Protein AF-A0A316MX72-F1 (afdb_monomer_lite)

pLDDT: mean 91.61, std 6.17, range [50.09, 98.0]

Secondary structure (DSSP, 8-state):
-HHHHHSB--STT-TTSBHHHHHHH-HHHHHHHHHH-HHHHHHHHHHHHHHHHHTT--TTTGGGGHHHHHHHHHHHH-HHHHHHHHHHHHHHHS-GGGSPTT--GGGGSTTSGGGT-GGGHHHHHHHHHHHHHHSPP---GGG--

Foldseek 3Di:
DVVQQQDAPCDDPGRPDGLLVCCQVPVVVSVVCCVPPPVNVVSLQVVVQVVQVVVVHDPVRCVVCLLVQLVVLCVSNDVVNVQVVVVVLCVVPPDPVLDDPPDDLQLLGVVHVLVPDPSNVRVNVSSVVVSVSSGDDPGHPVVVD

Radius of gyration: 16.45 Å; chains: 1; bounding box: 40×31×44 Å

Sequence (145 aa):
MQDFFDRLMEMGRYPDLTRKEVFVRDRQYFDQILYKNHRFRHEYAEAYQTWARAAGADRASRRKLLPLRIESAVRLMGEDEVRALFARVLDAAVPPESVPAGLDFRDTLPGGACDADPACAALMEPLRRFWLRLALPDVWEEDEL

Structure (mmCIF, N/CA/C/O backbone):
data_AF-A0A316MX72-F1
#
_entry.id   AF-A0A316MX72-F1
#
loop_
_atom_site.group_PDB
_atom_site.id
_atom_site.type_symbol
_atom_site.label_atom_id
_atom_site.label_alt_id
_atom_site.label_comp_id
_atom_site.label_asym_id
_atom_site.label_entity_id
_atom_site.label_seq_id
_atom_site.pdbx_PDB_ins_code
_atom_site.Cartn_x
_atom_site.Cartn_y
_atom_site.Cartn_z
_atom_site.occupancy
_atom_site.B_iso_or_equiv
_atom_site.auth_seq_id
_atom_site.auth_comp_id
_atom_site.auth_asym_id
_atom_site.auth_atom_id
_atom_site.pdbx_PDB_model_num
ATOM 1 N N . MET A 1 1 ? -0.388 -4.085 12.623 1.00 94.06 1 MET A N 1
ATOM 2 C CA . MET A 1 1 ? -1.004 -3.700 11.330 1.00 94.06 1 MET A CA 1
ATOM 3 C C . MET A 1 1 ? -1.981 -4.743 10.814 1.00 94.06 1 MET A C 1
ATOM 5 O O . MET A 1 1 ? -3.091 -4.363 10.479 1.00 94.06 1 MET A O 1
ATOM 9 N N . GLN A 1 2 ? -1.609 -6.027 10.775 1.00 93.38 2 GLN A N 1
ATOM 10 C CA . GLN A 1 2 ? -2.527 -7.101 10.374 1.00 93.38 2 GLN A CA 1
ATOM 11 C C . GLN A 1 2 ? -3.812 -7.104 11.221 1.00 93.38 2 GLN A C 1
ATOM 13 O O . GLN A 1 2 ? -4.896 -6.985 10.663 1.00 93.38 2 GLN A O 1
ATOM 18 N N . ASP A 1 3 ? -3.676 -7.038 12.549 1.00 96.00 3 ASP A N 1
ATOM 19 C CA . ASP A 1 3 ? -4.815 -6.977 13.480 1.00 96.00 3 ASP A CA 1
ATOM 20 C C . ASP A 1 3 ? -5.775 -5.812 13.209 1.00 96.00 3 ASP A C 1
ATOM 22 O O . ASP A 1 3 ? -6.979 -5.937 13.406 1.00 96.00 3 ASP A O 1
ATOM 26 N N . PHE A 1 4 ? -5.269 -4.664 12.737 1.00 97.19 4 PHE A N 1
ATOM 27 C CA . PHE A 1 4 ? -6.136 -3.559 12.331 1.00 97.19 4 PHE A CA 1
ATOM 28 C C . PHE A 1 4 ? -6.981 -3.980 11.128 1.00 97.19 4 PHE A C 1
ATOM 30 O O . PHE A 1 4 ? -8.187 -3.782 11.141 1.00 97.19 4 PHE A O 1
ATOM 37 N N . PHE A 1 5 ? -6.365 -4.571 10.105 1.00 97.81 5 PHE A N 1
ATOM 38 C CA . PHE A 1 5 ? -7.046 -4.945 8.869 1.00 97.81 5 PHE A CA 1
ATOM 39 C C . PHE A 1 5 ? -8.013 -6.129 9.021 1.00 97.81 5 PHE A C 1
ATOM 41 O O . PHE A 1 5 ? -8.995 -6.186 8.281 1.00 97.81 5 PHE A O 1
ATOM 48 N N . ASP A 1 6 ? -7.783 -7.019 9.987 1.00 97.56 6 ASP A N 1
ATOM 49 C CA . ASP A 1 6 ? -8.648 -8.180 10.247 1.00 97.56 6 ASP A CA 1
ATOM 50 C C . ASP A 1 6 ? -9.928 -7.827 11.019 1.00 97.56 6 ASP A C 1
ATOM 52 O O . ASP A 1 6 ? -10.886 -8.600 11.031 1.00 97.56 6 ASP A O 1
ATOM 56 N N . ARG A 1 7 ? -9.986 -6.643 11.639 1.00 97.75 7 ARG A N 1
ATOM 57 C CA . ARG A 1 7 ? -11.208 -6.151 12.286 1.00 97.75 7 ARG A CA 1
ATOM 58 C C . ARG A 1 7 ? -12.273 -5.804 11.249 1.00 97.75 7 ARG A C 1
ATOM 60 O O . ARG A 1 7 ? -11.966 -5.400 10.127 1.00 97.75 7 ARG A O 1
ATOM 67 N N . LEU A 1 8 ? -13.536 -5.896 11.656 1.00 97.25 8 LEU A N 1
ATOM 68 C CA . LEU A 1 8 ? -14.656 -5.359 10.888 1.00 97.25 8 LEU A CA 1
ATOM 69 C C . LEU A 1 8 ? -14.554 -3.831 10.770 1.00 97.25 8 LEU A C 1
ATOM 71 O O . LEU A 1 8 ? -13.918 -3.151 11.588 1.00 97.25 8 LEU A O 1
ATOM 75 N N . MET A 1 9 ? -15.173 -3.279 9.729 1.00 95.62 9 MET A N 1
ATOM 76 C CA . MET A 1 9 ? -15.346 -1.833 9.612 1.00 95.62 9 MET A CA 1
ATOM 77 C C . MET A 1 9 ? -16.261 -1.293 10.711 1.00 95.62 9 MET A C 1
ATOM 79 O O . MET A 1 9 ? -15.998 -0.205 11.213 1.00 95.62 9 MET A O 1
ATOM 83 N N . GLU A 1 10 ? -17.331 -2.023 11.055 1.00 92.50 10 GLU A N 1
ATOM 84 C CA . GLU A 1 10 ? -18.343 -1.655 12.067 1.00 92.50 10 GLU A CA 1
ATOM 85 C C . GLU A 1 10 ? -19.034 -0.300 11.809 1.00 92.50 10 GLU A C 1
ATOM 87 O O . GLU A 1 10 ? -19.734 0.238 12.665 1.00 92.50 10 GLU A O 1
ATOM 92 N N . MET A 1 11 ? -18.830 0.289 10.628 1.00 90.62 11 MET A N 1
ATOM 93 C CA . MET A 1 11 ? -19.324 1.614 10.280 1.00 90.62 11 MET A CA 1
ATOM 94 C C . MET A 1 11 ? -19.464 1.792 8.768 1.00 90.62 11 MET A C 1
ATOM 96 O O . MET A 1 11 ? -18.848 1.088 7.965 1.00 90.62 11 MET A O 1
ATOM 100 N N . GLY A 1 12 ? -20.225 2.816 8.381 1.00 89.75 12 GLY A N 1
ATOM 101 C CA . GLY A 1 12 ? -20.313 3.252 6.995 1.00 89.75 12 GLY A CA 1
ATOM 102 C C . GLY A 1 12 ? -21.112 2.301 6.098 1.00 89.75 12 GLY A C 1
ATOM 103 O O . GLY A 1 12 ? -22.112 1.730 6.515 1.00 89.75 12 GLY A O 1
ATOM 104 N N . ARG A 1 13 ? -20.691 2.182 4.836 1.00 92.25 13 ARG A N 1
ATOM 105 C CA . ARG A 1 13 ? -21.354 1.444 3.752 1.00 92.25 13 ARG A CA 1
ATOM 106 C C . ARG A 1 13 ? -21.140 -0.067 3.849 1.00 92.25 13 ARG A C 1
ATOM 108 O O . ARG A 1 13 ? -21.963 -0.818 3.340 1.00 92.25 13 ARG A O 1
ATOM 115 N N . TYR A 1 14 ? -20.044 -0.495 4.472 1.00 95.19 14 TYR A N 1
ATOM 116 C CA . TYR A 1 14 ? -19.629 -1.897 4.538 1.00 95.19 14 TYR A CA 1
ATOM 117 C C . TYR A 1 14 ? -19.326 -2.329 5.984 1.00 95.19 14 TYR A C 1
ATOM 119 O O . TYR A 1 14 ? -18.207 -2.758 6.253 1.00 95.19 14 TYR A O 1
ATOM 127 N N . PRO A 1 15 ? -20.271 -2.191 6.933 1.00 95.12 15 PRO A N 1
ATOM 128 C CA . PRO A 1 15 ? -20.008 -2.441 8.353 1.00 95.12 15 PRO A CA 1
ATOM 129 C C . PRO A 1 15 ? -19.600 -3.892 8.645 1.00 95.12 15 PRO A C 1
ATOM 131 O O . PRO A 1 15 ? -18.777 -4.119 9.530 1.00 95.12 15 PRO A O 1
ATOM 134 N N . ASP A 1 16 ? -20.125 -4.839 7.865 1.00 97.38 16 ASP A N 1
ATOM 135 C CA . ASP A 1 16 ? -19.927 -6.282 8.046 1.00 97.38 16 ASP A CA 1
ATOM 136 C C . ASP A 1 16 ? -18.704 -6.835 7.299 1.00 97.38 16 ASP A C 1
ATOM 138 O O . ASP A 1 16 ? -18.388 -8.016 7.420 1.00 97.38 16 ASP A O 1
ATOM 142 N N . LEU A 1 17 ? -18.018 -6.003 6.507 1.00 97.69 17 LEU A N 1
ATOM 143 C CA . LEU A 1 17 ? -16.769 -6.390 5.858 1.00 97.69 17 LEU A CA 1
ATOM 144 C C . LEU A 1 17 ? -15.584 -6.066 6.761 1.00 97.69 17 LEU A C 1
ATOM 146 O O . LEU A 1 17 ? -15.582 -5.074 7.498 1.00 97.69 17 LEU A O 1
ATOM 150 N N . THR A 1 18 ? -14.536 -6.875 6.653 1.00 98.00 18 THR A N 1
ATOM 151 C CA . THR A 1 18 ? -13.250 -6.544 7.267 1.00 98.00 18 THR A CA 1
ATOM 152 C C . THR A 1 18 ? -12.664 -5.280 6.644 1.00 98.00 18 THR A C 1
ATOM 154 O O . THR A 1 18 ? -12.878 -4.964 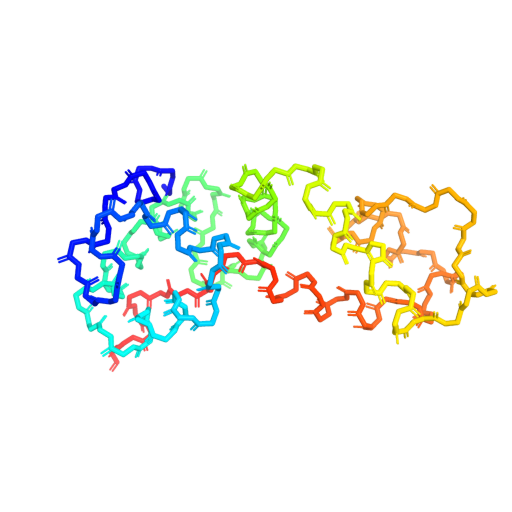5.467 1.00 98.00 18 THR A O 1
ATOM 157 N N . ARG A 1 19 ? -11.860 -4.552 7.422 1.00 97.81 19 ARG A N 1
ATOM 158 C CA . ARG A 1 19 ? -11.116 -3.384 6.933 1.00 97.81 19 ARG A CA 1
ATOM 159 C C . ARG A 1 19 ? -10.219 -3.769 5.753 1.00 97.81 19 ARG A C 1
ATOM 161 O O . ARG A 1 19 ? -10.088 -2.984 4.818 1.00 97.81 19 ARG A O 1
ATOM 168 N N . LYS A 1 20 ? -9.664 -4.991 5.759 1.00 97.38 20 LYS A N 1
ATOM 169 C CA . LYS A 1 20 ? -8.949 -5.602 4.628 1.00 97.38 20 LYS A CA 1
ATOM 170 C C . LYS A 1 20 ? -9.823 -5.684 3.382 1.00 97.38 20 LYS A C 1
ATOM 172 O O . LYS A 1 20 ? -9.423 -5.195 2.332 1.00 97.38 20 LYS A O 1
ATOM 177 N N . GLU A 1 21 ? -11.001 -6.295 3.471 1.00 97.06 21 GLU A N 1
ATOM 178 C CA . GLU A 1 21 ? -11.885 -6.447 2.311 1.00 97.06 21 GLU A CA 1
ATOM 179 C C . GLU A 1 21 ? -12.277 -5.100 1.714 1.00 97.06 21 GLU A C 1
ATOM 181 O O . GLU A 1 21 ? -12.288 -4.961 0.493 1.00 97.06 21 GLU A O 1
ATOM 186 N N . VAL A 1 22 ? -12.546 -4.096 2.551 1.00 96.81 22 VAL A N 1
ATOM 187 C CA . VAL A 1 22 ? -12.849 -2.742 2.073 1.00 96.81 22 VAL A CA 1
ATOM 188 C C . VAL A 1 22 ? -11.629 -2.091 1.432 1.00 96.81 22 VAL A C 1
ATOM 190 O O . VAL A 1 22 ? -11.749 -1.533 0.346 1.00 96.81 22 VAL A O 1
ATOM 193 N N . PHE A 1 23 ? -10.449 -2.212 2.041 1.00 95.94 23 PHE A N 1
ATOM 194 C CA . PHE A 1 23 ? -9.195 -1.715 1.474 1.00 95.94 23 PHE A CA 1
ATOM 195 C C . PHE A 1 23 ? -8.912 -2.288 0.077 1.00 95.94 23 PHE A C 1
ATOM 197 O O . PHE A 1 23 ? -8.488 -1.549 -0.810 1.00 95.94 23 PHE A O 1
ATOM 204 N N . VAL A 1 24 ? -9.162 -3.587 -0.121 1.00 93.75 24 VAL A N 1
ATOM 205 C CA . VAL A 1 24 ? -8.915 -4.286 -1.392 1.00 93.75 24 VAL A CA 1
ATOM 206 C C . VAL A 1 24 ? -10.002 -3.987 -2.430 1.00 93.75 24 VAL A C 1
ATOM 208 O O . VAL A 1 24 ? -9.683 -3.718 -3.585 1.00 93.75 24 VAL A O 1
ATOM 211 N N . ARG A 1 25 ? -11.286 -4.032 -2.047 1.00 92.31 25 ARG A N 1
ATOM 212 C CA . ARG A 1 25 ? -12.415 -3.897 -2.988 1.00 92.31 25 ARG A CA 1
ATOM 213 C C . ARG A 1 25 ? -12.749 -2.450 -3.338 1.00 92.31 25 ARG A C 1
ATOM 215 O O . ARG A 1 25 ? -13.201 -2.187 -4.447 1.00 92.31 25 ARG A O 1
ATOM 222 N N . ASP A 1 26 ? -12.580 -1.528 -2.394 1.00 94.25 26 ASP A N 1
ATOM 223 C CA . ASP A 1 26 ? -13.005 -0.132 -2.519 1.00 94.25 26 ASP A CA 1
ATOM 224 C C . ASP A 1 26 ? -12.013 0.795 -1.800 1.00 94.25 26 ASP A C 1
ATOM 226 O O . ASP A 1 26 ? -12.293 1.405 -0.762 1.00 94.25 26 ASP A O 1
ATOM 230 N N . ARG A 1 27 ? -10.803 0.884 -2.368 1.00 92.88 27 ARG A N 1
ATOM 231 C CA . ARG A 1 27 ? -9.712 1.685 -1.799 1.00 92.88 27 ARG A CA 1
ATOM 232 C C . ARG A 1 27 ? -10.093 3.154 -1.623 1.00 92.88 27 ARG A C 1
ATOM 234 O O . ARG A 1 27 ? -9.750 3.758 -0.611 1.00 92.88 27 ARG A O 1
ATOM 241 N N . GLN A 1 28 ? -10.829 3.720 -2.580 1.00 93.81 28 GLN A N 1
ATOM 242 C CA . GLN A 1 28 ? -11.291 5.105 -2.502 1.00 93.81 28 GLN A CA 1
ATOM 243 C C . GLN A 1 28 ? -12.179 5.324 -1.274 1.00 93.81 28 GLN A C 1
ATOM 245 O O . GLN A 1 28 ? -12.015 6.317 -0.563 1.00 93.81 28 GLN A O 1
ATOM 250 N N . TYR A 1 29 ? -13.108 4.404 -1.011 1.00 95.94 29 TYR A N 1
ATOM 251 C CA . TYR A 1 29 ? -13.959 4.484 0.166 1.00 95.94 29 TYR A CA 1
ATOM 252 C C . TYR A 1 29 ? -13.180 4.292 1.470 1.00 95.94 29 TYR A C 1
ATOM 254 O O . TYR A 1 29 ? -13.409 5.034 2.430 1.00 95.94 29 TYR A O 1
ATOM 262 N N . PHE A 1 30 ? -12.238 3.344 1.500 1.00 96.31 30 PHE A N 1
ATOM 263 C CA . PHE A 1 30 ? -11.347 3.152 2.645 1.00 96.31 30 PHE A CA 1
ATOM 264 C C . PHE A 1 30 ? -10.601 4.449 2.986 1.00 96.31 30 PHE A C 1
ATOM 266 O O . PHE A 1 30 ? -10.677 4.921 4.121 1.00 96.31 30 PHE A O 1
ATOM 273 N N . ASP A 1 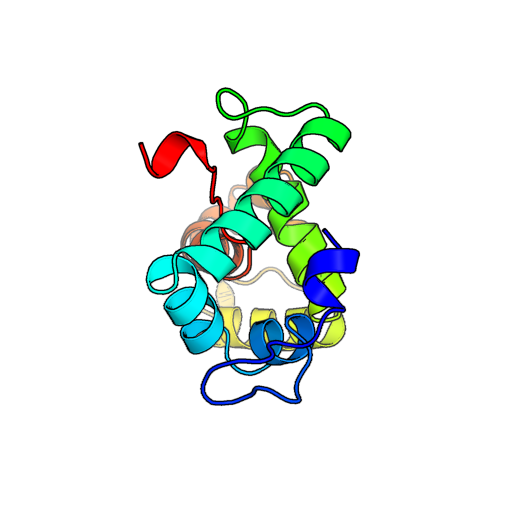31 ? -9.950 5.065 1.994 1.00 94.94 31 ASP A N 1
ATOM 274 C CA . ASP A 1 31 ? -9.218 6.321 2.172 1.00 94.94 31 ASP A CA 1
ATOM 275 C C . ASP A 1 31 ? -10.167 7.453 2.601 1.00 94.94 31 ASP A C 1
ATOM 277 O O . ASP A 1 31 ? -9.847 8.251 3.482 1.00 94.94 31 ASP A O 1
ATOM 281 N N . GLN A 1 32 ? -11.381 7.507 2.047 1.00 95.06 32 GLN A N 1
ATOM 282 C CA . GLN A 1 32 ? -12.378 8.487 2.464 1.00 95.06 32 GLN A CA 1
ATOM 283 C C . GLN A 1 32 ? -12.736 8.356 3.949 1.00 95.06 32 GLN A C 1
ATOM 285 O O . GLN A 1 32 ? -12.803 9.378 4.636 1.00 95.06 32 GLN A O 1
ATOM 290 N N . ILE A 1 33 ? -12.997 7.142 4.446 1.00 95.12 33 ILE A N 1
ATOM 291 C CA . ILE A 1 33 ? -13.255 6.932 5.877 1.00 95.12 33 ILE A CA 1
ATOM 292 C C . ILE A 1 33 ? -12.024 7.316 6.684 1.00 95.12 33 ILE A C 1
ATOM 294 O O . ILE A 1 33 ? -12.161 8.063 7.653 1.00 95.12 33 ILE A O 1
ATOM 298 N N . LEU A 1 34 ? -10.843 6.866 6.261 1.00 95.25 34 LEU A N 1
ATOM 299 C CA . LEU A 1 34 ? -9.590 7.150 6.943 1.00 95.25 34 LEU A CA 1
ATOM 300 C C . LEU A 1 34 ? -9.365 8.647 7.148 1.00 95.25 34 LEU A C 1
ATOM 302 O O . LEU A 1 34 ? -8.944 9.049 8.221 1.00 95.25 34 LEU A O 1
ATOM 306 N N . TYR A 1 35 ? -9.677 9.490 6.164 1.00 91.81 35 TYR A N 1
ATOM 307 C CA . TYR A 1 35 ? -9.444 10.933 6.278 1.00 91.81 35 TYR A CA 1
ATOM 308 C C . TYR A 1 35 ? -10.637 11.737 6.815 1.00 91.81 35 TYR A C 1
ATOM 310 O O . TYR A 1 35 ? -10.470 12.910 7.156 1.00 91.81 35 TYR A O 1
ATOM 318 N N . LYS A 1 36 ? -11.841 11.159 6.902 1.00 92.44 36 LYS A N 1
ATOM 319 C CA . LYS A 1 36 ? -13.041 11.876 7.381 1.00 92.44 36 LYS A CA 1
ATOM 320 C C . LYS A 1 36 ? -13.526 11.434 8.760 1.00 92.44 36 LYS A C 1
ATOM 322 O O . LYS A 1 36 ? -14.207 12.211 9.422 1.00 92.44 36 LYS A O 1
ATOM 327 N N . ASN A 1 37 ? -13.206 10.220 9.202 1.00 94.00 37 ASN A N 1
ATOM 328 C CA . ASN A 1 37 ? -13.627 9.697 10.497 1.00 94.00 37 ASN A CA 1
ATOM 329 C C . ASN A 1 37 ? -12.458 9.735 11.489 1.00 94.00 37 ASN A C 1
ATOM 331 O O . ASN A 1 37 ? -11.525 8.948 11.380 1.00 94.00 37 ASN A O 1
ATOM 335 N N . HIS A 1 38 ? -12.537 10.628 12.479 1.00 92.75 38 HIS A N 1
ATOM 336 C CA . HIS A 1 38 ? -11.480 10.823 13.476 1.00 92.75 38 HIS A CA 1
ATOM 337 C C . HIS A 1 38 ? -11.153 9.548 14.260 1.00 92.75 38 HIS A C 1
ATOM 339 O O . HIS A 1 38 ? -9.990 9.217 14.444 1.00 92.75 38 HIS A O 1
ATOM 345 N N . ARG A 1 39 ? -12.172 8.799 14.702 1.00 93.44 39 ARG A N 1
ATOM 346 C CA . ARG A 1 39 ? -11.951 7.563 15.461 1.00 93.44 39 ARG A CA 1
ATOM 347 C C . ARG A 1 39 ? -11.218 6.523 14.616 1.00 93.44 39 ARG A C 1
ATOM 349 O O . ARG A 1 39 ? -10.240 5.948 15.074 1.00 93.44 39 ARG A O 1
ATOM 356 N N . PHE A 1 40 ? -11.674 6.295 13.386 1.00 95.50 40 PHE A N 1
ATOM 357 C CA . PHE A 1 40 ? -11.039 5.326 12.493 1.00 95.50 40 PHE A CA 1
ATOM 358 C C . PHE A 1 40 ? -9.607 5.737 12.138 1.00 95.50 40 PHE A C 1
ATOM 360 O O . PHE A 1 40 ? -8.715 4.890 12.097 1.00 95.50 40 PHE A O 1
ATOM 367 N N . ARG A 1 41 ? -9.385 7.036 11.910 1.00 95.25 41 ARG A N 1
ATOM 368 C CA . ARG A 1 41 ? -8.061 7.592 11.632 1.00 95.25 41 ARG A CA 1
ATOM 369 C C . ARG A 1 41 ? -7.097 7.396 12.789 1.00 95.25 41 ARG A C 1
ATOM 371 O O . ARG A 1 41 ? -5.997 6.911 12.552 1.00 95.25 41 ARG A O 1
ATOM 378 N N . HIS A 1 42 ? -7.533 7.696 14.007 1.00 94.81 42 HIS A N 1
ATOM 379 C CA . HIS A 1 42 ? -6.751 7.482 15.218 1.00 94.81 42 HIS A CA 1
ATOM 380 C C . HIS A 1 42 ? -6.393 5.997 15.394 1.00 94.81 42 HIS A C 1
ATOM 382 O O . HIS A 1 42 ? -5.215 5.663 15.480 1.00 94.81 42 HIS A O 1
ATOM 388 N N . GLU A 1 43 ? -7.373 5.086 15.291 1.00 95.81 43 GLU A N 1
ATOM 389 C CA . GLU A 1 43 ? -7.119 3.635 15.370 1.00 95.81 43 GLU A CA 1
ATOM 390 C C . GLU A 1 43 ? -6.122 3.152 14.295 1.00 95.81 43 GLU A C 1
ATOM 392 O O . GLU A 1 43 ? -5.301 2.265 14.543 1.00 95.81 43 GLU A O 1
ATOM 397 N N . TYR A 1 44 ? -6.187 3.714 13.082 1.00 97.12 44 TYR A N 1
ATOM 398 C CA . TYR A 1 44 ? -5.227 3.406 12.022 1.00 97.12 44 TYR A CA 1
ATOM 399 C C . TYR A 1 44 ? -3.839 3.955 12.354 1.00 97.12 44 TYR A C 1
ATOM 401 O O . TYR A 1 44 ? -2.852 3.238 12.205 1.00 97.12 44 TYR A O 1
ATOM 409 N N . ALA A 1 45 ? -3.755 5.207 12.804 1.00 96.25 45 ALA A N 1
ATOM 410 C CA . ALA A 1 45 ? -2.505 5.879 13.123 1.00 96.25 45 ALA A CA 1
ATOM 411 C C . ALA A 1 45 ? -1.749 5.167 14.255 1.00 96.25 45 ALA A C 1
ATOM 413 O O . ALA A 1 45 ? -0.551 4.925 14.119 1.00 96.25 45 ALA A O 1
ATOM 414 N N . GLU A 1 46 ? -2.436 4.743 15.318 1.00 96.00 46 GLU A N 1
ATOM 415 C CA . GLU A 1 46 ? -1.845 3.946 16.402 1.00 96.00 46 GLU A CA 1
ATOM 416 C C . GLU A 1 46 ? -1.276 2.613 15.885 1.00 96.00 46 GLU A C 1
ATOM 418 O O . GLU A 1 46 ? -0.137 2.227 16.190 1.00 96.00 46 GLU A O 1
ATOM 423 N N . ALA A 1 47 ? -2.049 1.909 15.050 1.00 97.19 47 ALA A N 1
ATOM 424 C CA . ALA A 1 47 ? -1.627 0.643 14.461 1.00 97.19 47 ALA A CA 1
ATOM 425 C C . ALA A 1 47 ? -0.438 0.823 13.502 1.00 97.19 47 ALA A C 1
ATOM 427 O O . ALA A 1 47 ? 0.480 -0.007 13.490 1.00 97.19 47 ALA A O 1
ATOM 428 N N . TYR A 1 48 ? -0.448 1.906 12.722 1.00 97.12 48 TYR A N 1
ATOM 429 C CA . TYR A 1 48 ? 0.599 2.269 11.777 1.00 97.12 48 TYR A CA 1
ATOM 430 C C . TYR A 1 48 ? 1.890 2.662 12.495 1.00 97.12 48 TYR A C 1
ATOM 432 O O . TYR A 1 48 ? 2.951 2.157 12.142 1.00 97.12 48 TYR A O 1
ATOM 440 N N . GLN A 1 49 ? 1.819 3.479 13.547 1.00 95.31 49 GLN A N 1
ATOM 441 C CA . GLN A 1 49 ? 2.984 3.842 14.355 1.00 95.31 49 GLN A CA 1
ATOM 442 C C . GLN A 1 49 ? 3.603 2.630 15.047 1.00 95.31 49 GLN A C 1
ATOM 444 O O . GLN A 1 49 ? 4.821 2.466 15.027 1.00 95.31 49 GLN A O 1
ATOM 449 N N . THR A 1 50 ? 2.781 1.758 15.634 1.00 95.69 50 THR A N 1
ATOM 450 C CA . THR A 1 50 ? 3.263 0.515 16.252 1.00 95.69 50 THR A CA 1
ATOM 451 C C . THR A 1 50 ? 4.010 -0.348 15.233 1.00 95.69 50 THR A C 1
ATOM 453 O O . THR A 1 50 ? 5.111 -0.833 15.498 1.00 95.69 50 THR A O 1
ATOM 456 N N . TRP A 1 51 ? 3.444 -0.489 14.033 1.00 97.19 51 TRP A N 1
ATOM 457 C CA . TRP A 1 51 ? 4.066 -1.210 12.924 1.00 97.19 51 TRP A CA 1
ATOM 458 C C . TRP A 1 51 ? 5.360 -0.546 12.427 1.00 97.19 51 TRP A C 1
ATOM 460 O O . TRP A 1 51 ? 6.362 -1.232 12.237 1.00 97.19 51 TRP A O 1
ATOM 470 N N . ALA A 1 52 ? 5.368 0.778 12.280 1.00 96.25 52 ALA A N 1
ATOM 471 C CA . ALA A 1 52 ? 6.534 1.554 11.871 1.00 96.25 52 ALA A CA 1
ATOM 472 C C . ALA A 1 52 ? 7.691 1.420 12.872 1.00 96.25 52 ALA A C 1
ATOM 474 O O . ALA A 1 52 ? 8.826 1.164 12.470 1.00 96.25 52 ALA A O 1
ATOM 475 N N . ARG A 1 53 ? 7.399 1.509 14.178 1.00 95.25 53 ARG A N 1
ATOM 476 C CA . ARG A 1 53 ? 8.391 1.329 15.250 1.00 95.25 53 ARG A CA 1
ATOM 477 C C . ARG A 1 53 ? 8.991 -0.075 15.234 1.00 95.25 53 ARG A C 1
ATOM 479 O O . ARG A 1 53 ? 10.203 -0.209 15.370 1.00 95.25 53 ARG A O 1
ATOM 486 N N . ALA A 1 54 ? 8.178 -1.110 15.006 1.00 95.38 54 ALA A N 1
ATOM 487 C CA . ALA A 1 54 ? 8.668 -2.483 14.851 1.00 95.38 54 ALA A CA 1
ATOM 488 C C . ALA A 1 54 ? 9.600 -2.647 13.634 1.00 95.38 54 ALA A C 1
ATOM 490 O O . ALA A 1 54 ? 10.504 -3.478 13.657 1.00 95.38 54 ALA A O 1
ATOM 491 N N . ALA A 1 55 ? 9.421 -1.821 12.601 1.00 94.06 55 ALA A N 1
ATOM 492 C CA . ALA A 1 55 ? 10.313 -1.727 11.447 1.00 94.06 55 ALA A CA 1
ATOM 493 C C . ALA A 1 55 ? 11.519 -0.784 11.659 1.00 94.06 55 ALA A C 1
ATOM 495 O O . ALA A 1 55 ? 12.259 -0.511 10.713 1.00 94.06 55 ALA A O 1
ATOM 496 N N . GLY A 1 56 ? 11.731 -0.269 12.876 1.00 94.75 56 GLY A N 1
ATOM 497 C CA . GLY A 1 56 ? 12.836 0.639 13.190 1.00 94.75 56 GLY A CA 1
ATOM 498 C C . GLY A 1 56 ? 12.687 2.031 12.570 1.00 94.75 56 GLY A C 1
ATOM 499 O O . GLY A 1 56 ? 13.693 2.685 12.288 1.00 94.75 56 GLY A O 1
ATOM 500 N N . ALA A 1 57 ? 11.452 2.473 12.327 1.00 94.38 57 ALA A N 1
ATOM 501 C CA . ALA A 1 57 ? 11.153 3.791 11.789 1.00 94.38 57 ALA A CA 1
ATOM 502 C C . ALA A 1 57 ? 10.234 4.600 12.711 1.00 94.38 57 ALA A C 1
ATOM 504 O O . ALA A 1 57 ? 9.440 4.080 13.493 1.00 94.38 57 ALA A O 1
ATOM 505 N N . ASP A 1 58 ? 10.333 5.908 12.555 1.00 93.12 58 ASP A N 1
ATOM 506 C CA . ASP A 1 58 ? 9.540 6.934 13.216 1.00 93.12 58 ASP A CA 1
ATOM 507 C C . ASP A 1 58 ? 9.058 7.959 12.179 1.00 93.12 58 ASP A C 1
ATOM 509 O O . ASP A 1 58 ? 9.292 7.814 10.973 1.00 93.12 58 ASP A O 1
ATOM 513 N N . ARG A 1 59 ? 8.392 9.021 12.640 1.00 89.94 59 ARG A N 1
ATOM 514 C CA . ARG A 1 59 ? 7.871 10.068 11.756 1.00 89.94 59 ARG A CA 1
ATOM 515 C C . ARG A 1 59 ? 8.978 10.743 10.946 1.00 89.94 59 ARG A C 1
ATOM 517 O O . ARG A 1 59 ? 8.801 10.982 9.753 1.00 89.94 59 ARG A O 1
ATOM 524 N N . ALA A 1 60 ? 10.132 11.012 11.557 1.00 91.19 60 ALA A N 1
ATOM 525 C CA . ALA A 1 60 ? 11.261 11.666 10.893 1.00 91.19 60 ALA A CA 1
ATOM 526 C C . ALA A 1 60 ? 11.885 10.785 9.795 1.00 91.19 60 ALA A C 1
ATOM 528 O O . ALA A 1 60 ? 12.369 11.277 8.772 1.00 91.19 60 ALA A O 1
ATOM 529 N N . SER A 1 61 ? 11.845 9.468 9.977 1.00 93.00 61 SER A N 1
ATOM 530 C CA . SER A 1 61 ? 12.392 8.476 9.054 1.00 93.00 61 SER A CA 1
ATOM 531 C C . SER A 1 61 ? 11.340 7.793 8.173 1.00 93.00 61 SER A C 1
ATOM 533 O O . SER A 1 61 ? 11.702 6.915 7.386 1.00 93.00 61 SER A O 1
ATOM 535 N N . ARG A 1 62 ? 10.078 8.254 8.195 1.00 91.00 62 ARG A N 1
ATOM 536 C CA . ARG A 1 62 ? 8.925 7.636 7.507 1.00 91.00 62 ARG A CA 1
ATOM 537 C C . ARG A 1 62 ? 9.118 7.368 6.017 1.00 91.00 62 ARG A C 1
ATOM 539 O O . ARG A 1 62 ? 8.584 6.401 5.489 1.00 91.00 62 ARG A O 1
ATOM 546 N N . ARG A 1 63 ? 9.954 8.156 5.331 1.00 89.06 63 ARG A N 1
ATOM 547 C CA . ARG A 1 63 ? 10.318 7.915 3.919 1.00 89.06 63 ARG A CA 1
ATOM 548 C C . ARG A 1 63 ? 10.911 6.520 3.675 1.00 89.06 63 ARG A C 1
ATOM 550 O O . ARG A 1 63 ? 10.723 5.964 2.600 1.00 89.06 63 ARG A O 1
ATOM 557 N N . LYS A 1 64 ? 11.589 5.940 4.673 1.00 90.62 64 LYS A N 1
ATOM 558 C CA . LYS A 1 64 ? 12.165 4.588 4.610 1.00 90.62 64 LYS A CA 1
ATOM 559 C C . LYS A 1 64 ? 11.100 3.489 4.643 1.00 90.62 64 LYS A C 1
ATOM 561 O O . LYS A 1 64 ? 11.396 2.361 4.275 1.00 90.62 64 LYS A O 1
ATOM 566 N N . LEU A 1 65 ? 9.872 3.809 5.062 1.00 94.56 65 LEU A N 1
ATOM 567 C CA . LEU A 1 65 ? 8.770 2.852 5.140 1.00 94.56 65 LEU A CA 1
ATOM 568 C C . LEU A 1 65 ? 8.085 2.619 3.797 1.00 94.56 65 LEU A C 1
ATOM 570 O O . LEU A 1 65 ? 7.290 1.692 3.706 1.00 94.56 65 LEU A O 1
ATOM 574 N N . LEU A 1 66 ? 8.347 3.426 2.761 1.00 93.38 66 LEU A N 1
ATOM 575 C CA . LEU A 1 66 ? 7.650 3.284 1.480 1.00 93.38 66 LEU A CA 1
ATOM 576 C C . LEU A 1 66 ? 7.718 1.848 0.910 1.00 93.38 66 LEU A C 1
ATOM 578 O O . LEU A 1 66 ? 6.648 1.317 0.613 1.00 93.38 66 LEU A O 1
ATOM 582 N N . PRO A 1 67 ? 8.888 1.178 0.829 1.00 92.56 67 PRO A N 1
ATOM 583 C CA . PRO A 1 67 ? 8.948 -0.217 0.384 1.00 92.56 67 PRO A CA 1
ATOM 584 C C . PRO A 1 67 ? 8.073 -1.142 1.243 1.00 92.56 67 PRO A C 1
ATOM 586 O O . PRO A 1 67 ? 7.228 -1.865 0.725 1.00 92.56 67 PRO A O 1
ATOM 589 N N . LEU A 1 68 ? 8.177 -1.033 2.571 1.00 94.62 68 LEU A N 1
ATOM 590 C CA . LEU A 1 68 ? 7.421 -1.861 3.516 1.00 94.62 68 LEU A CA 1
ATOM 591 C C . LEU A 1 68 ? 5.905 -1.620 3.448 1.00 94.62 68 LEU A C 1
ATOM 593 O O . LEU A 1 68 ? 5.114 -2.548 3.636 1.00 94.62 68 LEU A O 1
ATOM 597 N N . ARG A 1 69 ? 5.482 -0.383 3.169 1.00 96.88 69 ARG A N 1
ATOM 598 C CA . ARG A 1 69 ? 4.072 -0.017 2.966 1.00 96.88 69 ARG A CA 1
ATOM 599 C C . ARG A 1 69 ? 3.519 -0.642 1.693 1.00 96.88 69 ARG A C 1
ATOM 601 O O . ARG A 1 69 ? 2.367 -1.071 1.697 1.00 96.88 69 ARG A O 1
ATOM 608 N N . ILE A 1 70 ? 4.315 -0.680 0.625 1.00 95.88 70 ILE A N 1
ATOM 609 C CA . ILE A 1 70 ? 3.934 -1.339 -0.627 1.00 95.88 70 ILE A CA 1
ATOM 610 C C . ILE A 1 70 ? 3.849 -2.846 -0.399 1.00 95.88 70 ILE A C 1
ATOM 612 O O . ILE A 1 70 ? 2.805 -3.430 -0.662 1.00 95.88 70 ILE A O 1
ATOM 616 N N . GLU A 1 71 ? 4.879 -3.465 0.178 1.00 94.44 71 GLU A N 1
ATOM 617 C CA . GLU A 1 71 ? 4.876 -4.903 0.472 1.00 94.44 71 GLU A CA 1
ATOM 618 C C . GLU A 1 71 ? 3.689 -5.324 1.340 1.00 94.44 71 GLU A C 1
ATOM 620 O O . GLU A 1 71 ? 3.057 -6.346 1.084 1.00 94.44 71 GLU A O 1
ATOM 625 N N . SER A 1 72 ? 3.360 -4.533 2.361 1.00 95.81 72 SER A N 1
ATOM 626 C CA . SER A 1 72 ? 2.213 -4.817 3.224 1.00 95.81 72 SER A CA 1
ATOM 627 C C . SER A 1 72 ? 0.899 -4.743 2.446 1.00 95.81 72 SER A C 1
ATOM 629 O O . SER A 1 72 ? 0.054 -5.620 2.602 1.00 95.81 72 SER A O 1
ATOM 631 N N . ALA A 1 73 ? 0.738 -3.753 1.562 1.00 96.06 73 ALA A N 1
ATOM 632 C CA . ALA A 1 73 ? -0.427 -3.668 0.684 1.00 96.06 73 ALA A CA 1
ATOM 633 C C . ALA A 1 73 ? -0.506 -4.861 -0.286 1.00 96.06 73 ALA A C 1
ATOM 635 O O . ALA A 1 73 ? -1.579 -5.443 -0.439 1.00 96.06 73 ALA A O 1
ATOM 636 N N . VAL A 1 74 ? 0.625 -5.287 -0.863 1.00 95.38 74 VAL A N 1
ATOM 637 C CA . VAL A 1 74 ? 0.701 -6.481 -1.724 1.00 95.38 74 VAL A CA 1
ATOM 638 C C . VAL A 1 74 ? 0.267 -7.734 -0.964 1.00 95.38 74 VAL A C 1
ATOM 640 O O . VAL A 1 74 ? -0.530 -8.509 -1.480 1.00 95.38 74 VAL A O 1
ATOM 643 N N . ARG A 1 75 ? 0.710 -7.919 0.287 1.00 95.19 75 ARG A N 1
ATOM 644 C CA . ARG A 1 75 ? 0.282 -9.057 1.126 1.00 95.19 75 ARG A CA 1
ATOM 645 C C . ARG A 1 75 ? -1.214 -9.024 1.444 1.00 95.19 75 ARG A C 1
ATOM 647 O O . ARG A 1 75 ? -1.848 -10.074 1.494 1.00 95.19 75 ARG A O 1
ATOM 654 N N . LEU A 1 76 ? -1.784 -7.837 1.661 1.00 95.19 76 LEU A N 1
ATOM 655 C CA . LEU A 1 76 ? -3.220 -7.690 1.915 1.00 95.19 76 LEU A CA 1
ATOM 656 C C . LEU A 1 76 ? -4.057 -8.005 0.670 1.00 95.19 76 LEU A C 1
ATOM 658 O O . LEU A 1 76 ? -5.088 -8.663 0.793 1.00 95.19 76 LEU A O 1
ATOM 662 N N . MET A 1 77 ? -3.621 -7.552 -0.505 1.00 94.38 77 MET A N 1
ATOM 663 C CA . MET A 1 77 ? -4.335 -7.751 -1.772 1.00 94.38 77 MET A CA 1
ATOM 664 C C . MET A 1 77 ? -4.130 -9.148 -2.366 1.00 94.38 77 MET A C 1
ATOM 666 O O . MET A 1 77 ? -5.044 -9.684 -2.984 1.00 94.38 77 MET A O 1
ATOM 670 N N . GLY A 1 78 ? -2.962 -9.748 -2.140 1.00 94.38 78 GLY A N 1
ATOM 671 C CA . GLY A 1 78 ? -2.514 -10.963 -2.811 1.00 94.38 78 GLY A CA 1
ATOM 672 C C . GLY A 1 78 ? -1.692 -10.644 -4.062 1.00 94.38 78 GLY A C 1
ATOM 673 O O . GLY A 1 78 ? -1.997 -9.714 -4.810 1.00 94.38 78 GLY A O 1
ATOM 674 N N . GLU A 1 79 ? -0.632 -11.421 -4.294 1.00 94.00 79 GLU A N 1
ATOM 675 C CA . GLU A 1 79 ? 0.303 -11.165 -5.399 1.00 94.00 79 GLU A CA 1
ATOM 676 C C . GLU A 1 79 ? -0.354 -11.278 -6.778 1.00 94.00 79 GLU A C 1
ATOM 678 O O . GLU A 1 79 ? -0.048 -10.475 -7.656 1.00 94.00 79 GLU A O 1
ATOM 683 N N . ASP A 1 80 ? -1.277 -12.223 -6.963 1.00 93.81 80 ASP A N 1
ATOM 684 C CA . ASP A 1 80 ? -1.956 -12.432 -8.247 1.00 93.81 80 ASP A CA 1
ATOM 685 C C . ASP A 1 80 ? -2.817 -11.225 -8.642 1.00 93.81 80 ASP A C 1
ATOM 687 O O . ASP A 1 80 ? -2.780 -10.779 -9.791 1.00 93.81 80 ASP A O 1
ATOM 691 N N . GLU A 1 81 ? -3.530 -10.636 -7.678 1.00 92.94 81 GLU A N 1
ATOM 692 C CA . GLU A 1 81 ? -4.330 -9.429 -7.908 1.00 92.94 81 GLU A CA 1
ATOM 693 C C . GLU A 1 81 ? -3.427 -8.244 -8.270 1.00 92.94 81 GLU A C 1
ATOM 695 O O . GLU A 1 81 ? -3.704 -7.496 -9.210 1.00 92.94 81 GLU A O 1
ATOM 700 N N . VAL A 1 82 ? -2.292 -8.099 -7.577 1.00 94.88 82 VAL A N 1
ATOM 701 C CA . VAL A 1 82 ? -1.314 -7.044 -7.873 1.00 94.88 82 VAL A CA 1
ATOM 702 C C . VAL A 1 82 ? -0.692 -7.239 -9.251 1.00 94.88 82 VAL A C 1
ATOM 704 O O . VAL A 1 82 ? -0.589 -6.264 -9.990 1.00 94.88 82 VAL A O 1
ATOM 707 N N . ARG A 1 83 ? -0.336 -8.470 -9.643 1.00 94.31 83 ARG A N 1
ATOM 708 C CA . ARG A 1 83 ? 0.144 -8.778 -11.001 1.00 94.31 83 ARG A CA 1
ATOM 709 C C . ARG A 1 83 ? -0.890 -8.385 -12.053 1.00 94.31 83 ARG A C 1
ATOM 711 O O . ARG A 1 83 ? -0.541 -7.732 -13.035 1.00 94.31 83 ARG A O 1
ATOM 718 N N . ALA A 1 84 ? -2.160 -8.720 -11.829 1.00 93.44 84 ALA A N 1
ATOM 719 C CA . ALA A 1 84 ? -3.245 -8.386 -12.748 1.00 93.44 84 ALA A CA 1
ATOM 720 C C . ALA A 1 84 ? -3.503 -6.870 -12.850 1.00 93.44 84 ALA A C 1
ATOM 722 O O . ALA A 1 84 ? -3.849 -6.372 -13.924 1.00 93.44 84 ALA A O 1
ATOM 723 N N . LEU A 1 85 ? -3.365 -6.122 -11.752 1.00 92.31 85 LEU A N 1
ATOM 724 C CA . LEU A 1 85 ? -3.465 -4.658 -11.757 1.00 92.31 85 LEU A CA 1
ATOM 725 C C . LEU A 1 85 ? -2.248 -4.006 -12.415 1.00 92.31 85 LEU A C 1
ATOM 727 O O . LEU A 1 85 ? -2.403 -3.076 -13.202 1.00 92.31 85 LEU A O 1
ATOM 731 N N . PHE A 1 86 ? -1.052 -4.509 -12.122 1.00 93.81 86 PHE A N 1
ATOM 732 C CA . PHE A 1 86 ? 0.200 -4.026 -12.689 1.00 93.81 86 PHE A CA 1
ATOM 733 C C . PHE A 1 86 ? 0.216 -4.162 -14.215 1.00 93.81 86 PHE A C 1
ATOM 735 O O . PHE A 1 86 ? 0.500 -3.184 -14.900 1.00 93.81 86 PHE A O 1
ATOM 742 N N . ALA A 1 87 ? -0.188 -5.320 -14.750 1.00 91.94 87 ALA A N 1
ATOM 743 C CA . ALA A 1 87 ? -0.318 -5.530 -16.193 1.00 91.94 87 ALA A CA 1
ATOM 744 C C . ALA A 1 87 ? -1.269 -4.506 -16.839 1.00 91.94 87 ALA A C 1
ATOM 746 O O . ALA A 1 87 ? -0.908 -3.850 -17.810 1.00 91.94 87 ALA A O 1
ATOM 747 N N . ARG A 1 88 ? -2.439 -4.268 -16.227 1.00 91.19 88 ARG A N 1
ATOM 748 C CA . ARG A 1 88 ? -3.400 -3.257 -16.703 1.00 91.19 88 ARG A CA 1
ATOM 749 C C . ARG A 1 88 ? -2.828 -1.837 -16.697 1.00 91.19 88 ARG A C 1
ATOM 751 O O . ARG A 1 88 ? -3.167 -1.040 -17.566 1.00 91.19 88 ARG A O 1
ATOM 758 N N . VAL A 1 89 ? -1.993 -1.500 -15.713 1.00 90.69 89 VAL A N 1
ATOM 759 C CA . VAL A 1 89 ? -1.321 -0.194 -15.656 1.00 90.69 89 VAL A CA 1
ATOM 760 C C . VAL A 1 89 ? -0.264 -0.076 -16.746 1.00 90.69 89 VAL A C 1
ATOM 762 O O . VAL A 1 89 ? -0.199 0.976 -17.377 1.00 90.69 89 VAL A O 1
ATOM 765 N N . LEU A 1 90 ? 0.528 -1.124 -16.988 1.00 90.31 90 LEU A N 1
ATOM 766 C CA . LEU A 1 90 ? 1.487 -1.138 -18.092 1.00 90.31 90 LEU A CA 1
ATOM 767 C C . LEU A 1 90 ? 0.775 -0.921 -19.428 1.00 90.31 90 LEU A C 1
ATOM 769 O 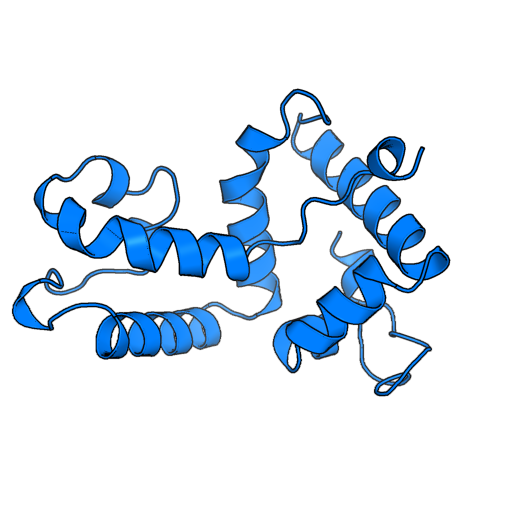O . LEU A 1 90 ? 1.117 0.027 -20.127 1.00 90.31 90 LEU A O 1
ATOM 773 N N . ASP A 1 91 ? -0.274 -1.696 -19.711 1.00 89.94 91 ASP A N 1
ATOM 774 C CA . ASP A 1 91 ? -1.042 -1.598 -20.958 1.00 89.94 91 ASP A CA 1
ATOM 775 C C . ASP A 1 91 ? -1.658 -0.204 -21.177 1.00 89.94 91 ASP A C 1
ATOM 777 O O . ASP A 1 91 ? -1.783 0.262 -22.309 1.00 89.94 91 ASP A O 1
ATOM 781 N N . ALA A 1 92 ? -2.072 0.470 -20.098 1.00 89.88 92 ALA A N 1
ATOM 782 C CA . ALA A 1 92 ? -2.754 1.759 -20.176 1.00 89.88 92 ALA A CA 1
ATOM 783 C C . ALA A 1 92 ? -1.811 2.972 -20.168 1.00 89.88 92 ALA A C 1
ATOM 785 O O . ALA A 1 92 ? -2.172 4.028 -20.691 1.00 89.88 92 ALA A O 1
ATOM 786 N N . ALA A 1 93 ? -0.652 2.867 -19.514 1.00 86.06 93 ALA A N 1
ATOM 787 C CA . ALA A 1 93 ? 0.202 4.014 -19.202 1.00 86.06 93 ALA A CA 1
ATOM 788 C C . ALA A 1 93 ? 1.573 3.980 -19.885 1.00 86.06 93 ALA A C 1
ATOM 790 O O . ALA A 1 93 ? 2.277 4.992 -19.848 1.00 86.06 93 ALA A O 1
ATOM 791 N N . VAL A 1 94 ? 1.966 2.849 -20.478 1.00 83.75 94 VAL A N 1
ATOM 792 C CA . VAL A 1 94 ? 3.293 2.645 -21.066 1.00 83.75 94 VAL A CA 1
ATOM 793 C C . VAL A 1 94 ? 3.145 2.052 -22.475 1.00 83.75 94 VAL A C 1
ATOM 795 O O . VAL A 1 94 ? 2.405 1.088 -22.650 1.00 83.75 94 VAL A O 1
ATOM 798 N N . PRO A 1 95 ? 3.836 2.589 -23.498 1.00 84.44 95 PRO A N 1
ATOM 799 C CA . PRO A 1 95 ? 3.847 1.975 -24.823 1.00 84.44 95 PRO A CA 1
ATOM 800 C C . PRO A 1 95 ? 4.402 0.539 -24.764 1.00 84.44 95 PRO A C 1
ATOM 802 O O . PRO A 1 95 ? 5.443 0.340 -24.128 1.00 84.44 95 PRO A O 1
ATOM 805 N N . PRO A 1 96 ? 3.774 -0.458 -25.419 1.00 84.50 96 PRO A N 1
ATOM 806 C CA . PRO A 1 96 ? 4.197 -1.860 -25.337 1.00 84.50 96 PRO A CA 1
ATOM 807 C C . PRO A 1 96 ? 5.671 -2.094 -25.695 1.00 84.50 96 PRO A C 1
ATOM 809 O O . PRO A 1 96 ? 6.347 -2.901 -25.065 1.00 84.50 96 PRO A O 1
ATOM 812 N N . GLU A 1 97 ? 6.200 -1.351 -26.666 1.00 84.81 97 GLU A N 1
ATOM 813 C CA . GLU A 1 97 ? 7.599 -1.404 -27.102 1.00 84.81 97 GLU A CA 1
ATOM 814 C C . GLU A 1 97 ? 8.600 -0.910 -26.047 1.00 84.81 97 GLU A C 1
ATOM 816 O O . GLU A 1 97 ? 9.794 -1.181 -26.153 1.00 84.81 97 GLU A O 1
ATOM 821 N N . SER A 1 98 ? 8.121 -0.176 -25.041 1.00 83.12 98 SER A N 1
ATOM 822 C CA . SER A 1 98 ? 8.930 0.351 -23.940 1.00 83.12 98 SER A CA 1
ATOM 823 C C . SER A 1 98 ? 8.965 -0.584 -22.731 1.00 83.12 98 SER A C 1
ATOM 825 O O . SER A 1 98 ? 9.678 -0.290 -21.775 1.00 83.12 98 SER A O 1
ATOM 827 N N . VAL A 1 99 ? 8.199 -1.682 -22.738 1.00 87.44 99 VAL A N 1
ATOM 828 C CA . VAL A 1 99 ? 8.146 -2.645 -21.631 1.00 87.44 99 VAL A CA 1
ATOM 829 C C . VAL A 1 99 ? 9.189 -3.746 -21.861 1.00 87.44 99 VAL A C 1
ATOM 831 O O . VAL A 1 99 ? 9.087 -4.488 -22.840 1.00 87.44 99 VAL A O 1
ATOM 834 N N . PRO A 1 100 ? 10.187 -3.903 -20.970 1.00 86.12 100 PRO A N 1
ATOM 835 C CA . PRO A 1 100 ? 11.140 -5.001 -21.049 1.00 86.12 100 PRO A CA 1
ATOM 836 C C . PRO A 1 100 ? 10.445 -6.366 -21.042 1.00 86.12 100 PRO A C 1
ATOM 838 O O . PRO A 1 100 ? 9.503 -6.610 -20.283 1.00 86.12 100 PRO A O 1
ATOM 841 N N . ALA A 1 101 ? 10.936 -7.283 -21.874 1.00 84.00 101 ALA A N 1
ATOM 842 C CA . ALA A 1 101 ? 10.415 -8.641 -21.917 1.00 84.00 101 ALA A CA 1
ATOM 843 C C . ALA A 1 101 ? 10.601 -9.333 -20.557 1.00 84.00 101 ALA A C 1
ATOM 845 O O . ALA A 1 101 ? 11.704 -9.368 -20.018 1.00 84.00 101 ALA A O 1
ATOM 846 N N . GLY A 1 102 ? 9.522 -9.911 -20.025 1.00 85.25 102 GLY A N 1
ATOM 847 C CA . GLY A 1 102 ? 9.556 -10.634 -18.752 1.00 85.25 102 GLY A CA 1
ATOM 848 C C . GLY A 1 102 ? 9.648 -9.748 -17.506 1.00 85.25 102 GLY A C 1
ATOM 849 O O . GLY A 1 102 ? 9.983 -10.276 -16.451 1.00 85.25 102 GLY A O 1
ATOM 850 N N . LEU A 1 103 ? 9.352 -8.445 -17.611 1.00 89.06 103 LEU A N 1
ATOM 851 C CA . LEU A 1 103 ? 9.336 -7.522 -16.474 1.00 89.06 103 LEU A CA 1
ATOM 852 C C . LEU A 1 103 ? 8.422 -8.030 -15.344 1.00 89.06 103 LEU A C 1
ATOM 854 O O . LEU A 1 103 ? 7.209 -8.167 -15.534 1.00 89.06 103 LEU A O 1
ATOM 858 N N . ASP A 1 104 ? 8.988 -8.255 -14.156 1.00 90.38 104 ASP A N 1
ATOM 859 C CA . ASP A 1 104 ? 8.221 -8.548 -12.948 1.00 90.38 104 ASP A CA 1
ATOM 860 C C . ASP A 1 104 ? 7.878 -7.244 -12.215 1.00 90.38 104 ASP A C 1
ATOM 862 O O . ASP A 1 104 ? 8.654 -6.287 -12.189 1.00 90.38 104 ASP A O 1
ATOM 866 N N . PHE A 1 105 ? 6.713 -7.187 -11.565 1.00 90.62 105 PHE A N 1
ATOM 867 C CA . PHE A 1 105 ? 6.327 -5.992 -10.814 1.00 90.62 105 PHE A CA 1
ATOM 868 C C . PHE A 1 105 ? 7.337 -5.665 -9.703 1.00 90.62 105 PHE A C 1
ATOM 870 O O . PHE A 1 105 ? 7.547 -4.488 -9.398 1.00 90.62 105 PHE A O 1
ATOM 877 N N . ARG A 1 106 ? 7.989 -6.685 -9.120 1.00 91.06 106 ARG A N 1
ATOM 878 C CA . ARG A 1 106 ? 8.999 -6.531 -8.067 1.00 91.06 106 ARG A CA 1
ATOM 879 C C . ARG A 1 106 ? 10.226 -5.768 -8.548 1.00 91.06 106 ARG A C 1
ATOM 881 O O . ARG A 1 106 ? 10.802 -5.022 -7.760 1.00 91.06 106 ARG A O 1
ATOM 888 N N . ASP A 1 107 ? 10.570 -5.875 -9.830 1.00 91.69 107 ASP A N 1
ATOM 889 C CA . ASP A 1 107 ? 11.688 -5.134 -10.422 1.00 91.69 107 ASP A CA 1
ATOM 890 C C . ASP A 1 107 ? 11.442 -3.622 -10.400 1.00 91.69 107 ASP A C 1
ATOM 892 O O . ASP A 1 107 ? 12.388 -2.839 -10.389 1.00 91.69 107 ASP A O 1
ATOM 896 N N . THR A 1 108 ? 10.172 -3.214 -10.348 1.00 91.19 108 THR A N 1
ATOM 897 C CA . THR A 1 108 ? 9.727 -1.812 -10.397 1.00 91.19 108 THR A CA 1
ATOM 898 C C . THR A 1 108 ? 9.401 -1.222 -9.025 1.00 91.19 108 THR A C 1
ATOM 900 O O . THR A 1 108 ? 9.006 -0.056 -8.929 1.00 91.19 108 THR A O 1
ATOM 903 N N . LEU A 1 109 ? 9.540 -2.014 -7.958 1.00 90.31 109 LEU A N 1
ATOM 904 C CA . LEU A 1 109 ? 9.420 -1.522 -6.589 1.00 90.31 109 LEU A CA 1
ATOM 905 C C . LEU A 1 109 ? 10.588 -0.579 -6.259 1.00 90.31 109 LEU A C 1
ATOM 907 O O . LEU A 1 109 ? 11.664 -0.715 -6.842 1.00 90.31 109 LEU A O 1
ATOM 911 N N . PRO A 1 110 ? 10.425 0.348 -5.297 1.00 86.81 110 PRO A N 1
ATOM 912 C CA . PRO A 1 110 ? 11.542 1.155 -4.824 1.00 86.81 110 PRO A CA 1
ATOM 913 C C . PRO A 1 110 ? 12.703 0.275 -4.331 1.00 86.81 110 PRO A C 1
ATOM 915 O O . PRO A 1 110 ? 12.515 -0.556 -3.441 1.00 86.81 110 PRO A O 1
ATOM 918 N N . GLY A 1 111 ? 13.895 0.468 -4.896 1.00 84.56 111 GLY A N 1
ATOM 919 C CA . GLY A 1 111 ? 15.080 -0.366 -4.669 1.00 84.56 111 GLY A CA 1
ATOM 920 C C . GLY A 1 111 ? 15.172 -1.630 -5.539 1.00 84.56 111 GLY A C 1
ATOM 921 O O . GLY A 1 111 ? 16.114 -2.401 -5.366 1.00 84.56 111 GLY A O 1
ATOM 922 N N . GLY A 1 112 ? 14.222 -1.852 -6.451 1.00 88.38 112 GLY A N 1
ATOM 923 C CA . GLY A 1 112 ? 14.245 -2.930 -7.441 1.00 88.38 112 GLY A CA 1
ATOM 924 C C . GLY A 1 112 ? 15.194 -2.654 -8.613 1.00 88.38 112 GLY A C 1
ATOM 925 O O . GLY A 1 112 ? 15.786 -1.579 -8.723 1.00 88.38 112 GLY A O 1
ATOM 926 N N . ALA A 1 113 ? 15.338 -3.629 -9.515 1.00 89.44 113 ALA A N 1
ATOM 927 C CA . ALA A 1 113 ? 16.268 -3.546 -10.644 1.00 89.44 113 ALA A CA 1
ATOM 928 C C . ALA A 1 113 ? 16.021 -2.317 -11.545 1.00 89.44 113 ALA A C 1
ATOM 930 O O . ALA A 1 113 ? 16.971 -1.638 -11.940 1.00 89.44 113 ALA A O 1
ATOM 931 N N . CYS A 1 114 ? 14.756 -1.970 -11.801 1.00 89.50 114 CYS A N 1
ATOM 932 C CA . CYS A 1 114 ? 14.394 -0.839 -12.655 1.00 89.50 114 CYS A CA 1
ATOM 933 C C . CYS A 1 114 ? 14.655 0.539 -12.030 1.00 89.50 114 CYS A C 1
ATOM 935 O O . CYS A 1 114 ? 14.616 1.539 -12.744 1.00 89.50 114 CYS A O 1
ATOM 937 N N . ASP A 1 115 ? 14.927 0.633 -10.725 1.00 85.00 115 ASP A N 1
ATOM 938 C CA . ASP A 1 115 ? 15.279 1.917 -10.105 1.00 85.00 115 ASP A CA 1
ATOM 939 C C . ASP A 1 115 ? 16.689 2.386 -10.510 1.00 85.00 115 ASP A C 1
ATOM 941 O O . ASP A 1 115 ? 16.971 3.585 -10.473 1.00 85.00 115 ASP A O 1
ATOM 945 N N . ALA A 1 116 ? 17.562 1.454 -10.912 1.00 85.56 116 ALA A N 1
ATOM 946 C CA . ALA A 1 116 ? 18.926 1.732 -11.359 1.00 85.56 116 ALA A CA 1
ATOM 947 C C . ALA A 1 116 ? 19.126 1.559 -12.875 1.00 85.56 116 ALA A C 1
ATOM 949 O O . ALA A 1 116 ? 20.126 2.047 -13.402 1.00 85.56 116 ALA A O 1
ATOM 950 N N . ASP A 1 117 ? 18.209 0.878 -13.569 1.00 88.00 117 ASP A N 1
ATOM 951 C CA . ASP A 1 117 ? 18.315 0.608 -15.003 1.00 88.00 117 ASP A CA 1
ATOM 952 C C . ASP A 1 117 ? 17.789 1.787 -15.851 1.00 88.00 117 ASP A C 1
ATOM 954 O O . ASP A 1 117 ? 16.586 2.079 -15.833 1.00 88.00 117 ASP A O 1
ATOM 958 N N . PRO A 1 118 ? 18.645 2.451 -16.656 1.00 84.88 118 PRO A N 1
ATOM 959 C CA . PRO A 1 118 ? 18.212 3.506 -17.569 1.00 84.88 118 PRO A CA 1
ATOM 960 C C . PRO A 1 118 ? 17.163 3.048 -18.590 1.00 84.88 118 PRO A C 1
ATOM 962 O O . PRO A 1 118 ? 16.361 3.872 -19.032 1.00 84.88 118 PRO A O 1
ATOM 965 N N . ALA A 1 119 ? 17.127 1.761 -18.952 1.00 84.56 119 ALA A N 1
ATOM 966 C CA . ALA A 1 119 ? 16.127 1.214 -19.868 1.00 84.56 119 ALA A CA 1
ATOM 967 C C . ALA A 1 119 ? 14.705 1.290 -19.287 1.00 84.56 119 ALA A C 1
ATOM 969 O O . ALA A 1 119 ? 13.741 1.438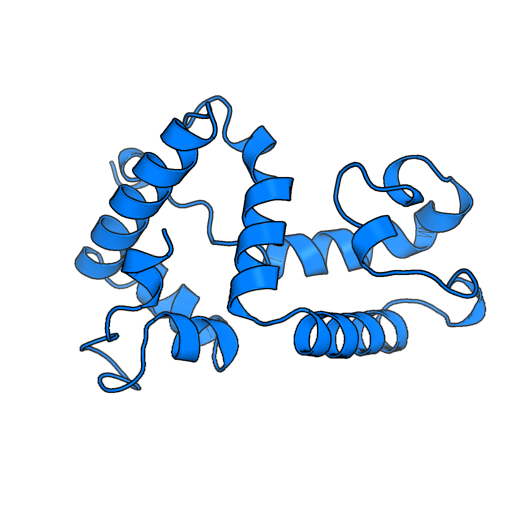 -20.035 1.00 84.56 119 ALA A O 1
ATOM 970 N N . CYS A 1 120 ? 14.569 1.280 -17.958 1.00 87.19 120 CYS A N 1
ATOM 971 C CA . CYS A 1 120 ? 13.287 1.429 -17.278 1.00 87.19 120 CYS A CA 1
ATOM 972 C C . CYS A 1 120 ? 12.873 2.903 -17.077 1.00 87.19 120 CYS A C 1
ATOM 974 O O . CYS A 1 120 ? 11.772 3.178 -16.603 1.00 87.19 120 CYS A O 1
ATOM 976 N N . ALA A 1 121 ? 13.702 3.891 -17.432 1.00 84.25 121 ALA A N 1
ATOM 977 C CA . ALA A 1 121 ? 13.439 5.290 -17.075 1.00 84.25 121 ALA A CA 1
ATOM 978 C C . ALA A 1 121 ? 12.075 5.810 -17.576 1.00 84.25 121 ALA A C 1
ATOM 980 O O . ALA A 1 121 ? 11.377 6.518 -16.848 1.00 84.25 121 ALA A O 1
ATOM 981 N N . ALA A 1 122 ? 11.669 5.418 -18.788 1.00 81.31 122 ALA A N 1
ATOM 982 C CA . ALA A 1 122 ? 10.408 5.844 -19.398 1.00 81.31 122 ALA A CA 1
ATOM 983 C C . ALA A 1 122 ? 9.156 5.269 -18.703 1.00 81.31 122 ALA A C 1
ATOM 985 O O . ALA A 1 122 ? 8.100 5.900 -18.734 1.00 81.31 122 ALA A O 1
ATOM 986 N N . LEU A 1 123 ? 9.270 4.108 -18.045 1.00 87.12 123 LEU A N 1
ATOM 987 C CA . LEU A 1 123 ? 8.162 3.440 -17.348 1.00 87.12 123 LEU A CA 1
ATOM 988 C C . LEU A 1 123 ? 8.106 3.759 -15.845 1.00 87.12 123 LEU A C 1
ATOM 990 O O . LEU A 1 123 ? 7.061 3.588 -15.218 1.00 87.12 123 LEU A O 1
ATOM 994 N N . MET A 1 124 ? 9.181 4.280 -15.244 1.00 87.75 124 MET A N 1
ATOM 995 C CA . MET A 1 124 ? 9.234 4.446 -13.786 1.00 87.75 124 MET A CA 1
ATOM 996 C C . MET A 1 124 ? 8.299 5.524 -13.231 1.00 87.75 124 MET A C 1
ATOM 998 O O . MET A 1 124 ? 7.764 5.342 -12.141 1.00 87.75 124 MET A O 1
ATOM 1002 N N . GLU A 1 125 ? 8.053 6.631 -13.932 1.00 86.88 125 GLU A N 1
ATOM 1003 C CA . GLU A 1 125 ? 7.140 7.674 -13.432 1.00 86.88 125 GLU A CA 1
ATOM 1004 C C . GLU A 1 125 ? 5.686 7.177 -13.248 1.00 86.88 125 GLU A C 1
ATOM 1006 O O . GLU A 1 125 ? 5.143 7.323 -12.144 1.00 86.88 125 GLU A O 1
ATOM 1011 N N . PRO A 1 126 ? 5.027 6.559 -14.252 1.00 86.94 126 PRO A N 1
ATOM 1012 C CA . PRO A 1 126 ? 3.679 6.021 -14.062 1.00 86.94 126 PRO A CA 1
ATOM 1013 C C . PRO A 1 126 ? 3.640 4.894 -13.020 1.00 86.94 126 PRO A C 1
ATOM 1015 O O . PRO A 1 126 ? 2.718 4.856 -12.198 1.00 86.94 126 PRO A O 1
ATOM 1018 N N . LEU A 1 127 ? 4.658 4.029 -12.980 1.00 90.50 127 LEU A N 1
ATOM 1019 C CA . LEU A 1 127 ? 4.721 2.932 -12.013 1.00 90.50 127 LEU A CA 1
ATOM 1020 C C . LEU A 1 127 ? 4.945 3.411 -10.577 1.00 90.50 127 LEU A C 1
ATOM 1022 O O . LEU A 1 127 ? 4.304 2.907 -9.657 1.00 90.50 127 LEU A O 1
ATOM 1026 N N . ARG A 1 128 ? 5.754 4.453 -10.359 1.00 89.50 128 ARG A N 1
ATOM 1027 C CA . ARG A 1 128 ? 5.902 5.083 -9.036 1.00 89.50 128 ARG A CA 1
ATOM 1028 C C . ARG A 1 1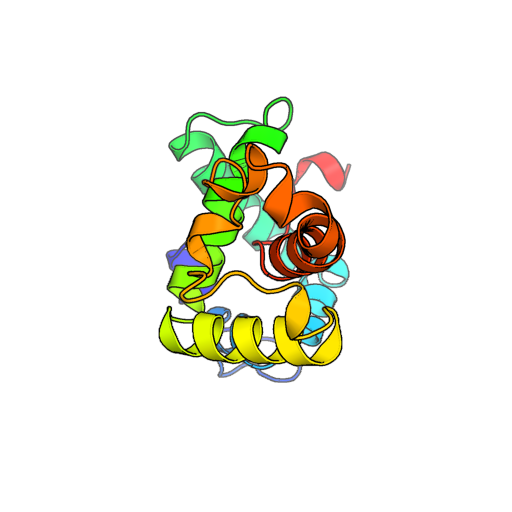28 ? 4.566 5.594 -8.511 1.00 89.50 128 ARG A C 1
ATOM 1030 O O . ARG A 1 128 ? 4.241 5.370 -7.348 1.00 89.50 128 ARG A O 1
ATOM 1037 N N . ARG A 1 129 ? 3.752 6.231 -9.359 1.00 89.88 129 ARG A N 1
ATOM 1038 C CA . ARG A 1 129 ? 2.406 6.692 -8.969 1.00 89.88 129 ARG A CA 1
ATOM 1039 C C . ARG A 1 129 ? 1.476 5.531 -8.639 1.00 89.88 129 ARG A C 1
ATOM 1041 O O . ARG A 1 129 ? 0.689 5.644 -7.701 1.00 89.88 129 ARG A O 1
ATOM 1048 N N . PHE A 1 130 ? 1.556 4.438 -9.392 1.00 92.25 130 PHE A N 1
ATOM 1049 C CA . PHE A 1 130 ? 0.825 3.211 -9.086 1.00 92.25 130 PHE A CA 1
ATOM 1050 C C . PHE A 1 130 ? 1.210 2.668 -7.703 1.00 92.25 130 PHE A C 1
ATOM 1052 O O . PHE A 1 130 ? 0.335 2.504 -6.853 1.00 92.25 130 PHE A O 1
ATOM 1059 N N . TRP A 1 131 ? 2.506 2.509 -7.425 1.00 94.00 131 TRP A N 1
ATOM 1060 C CA . TRP A 1 131 ? 2.986 2.013 -6.135 1.00 94.00 131 TRP A CA 1
ATOM 1061 C C . TRP A 1 131 ? 2.624 2.924 -4.964 1.00 94.00 131 TRP A C 1
ATOM 1063 O O . TRP A 1 131 ? 2.197 2.438 -3.918 1.00 94.00 131 TRP A O 1
ATOM 1073 N N . LEU A 1 132 ? 2.717 4.245 -5.140 1.00 92.5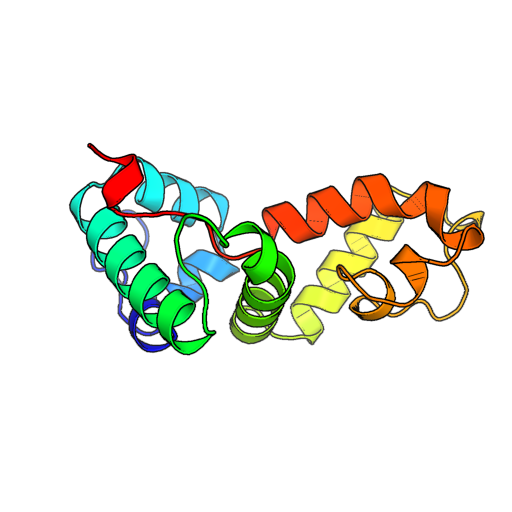6 132 LEU A N 1
ATOM 1074 C CA . LEU A 1 132 ? 2.304 5.215 -4.122 1.00 92.56 132 LEU A CA 1
ATOM 1075 C C . LEU A 1 132 ? 0.808 5.127 -3.795 1.00 92.56 132 LEU A C 1
ATOM 1077 O O . LEU A 1 132 ? 0.436 5.286 -2.635 1.00 92.56 132 LEU A O 1
ATOM 1081 N N . ARG A 1 133 ? -0.043 4.868 -4.796 1.00 90.94 133 ARG A N 1
ATOM 1082 C CA . ARG A 1 133 ? -1.488 4.668 -4.593 1.00 90.94 133 ARG A CA 1
ATOM 1083 C C . ARG A 1 133 ? -1.800 3.332 -3.928 1.00 90.94 133 ARG A C 1
ATOM 1085 O O . ARG A 1 133 ? -2.736 3.254 -3.139 1.00 90.94 133 ARG A O 1
ATOM 1092 N N . LEU A 1 134 ? -1.024 2.297 -4.239 1.00 93.12 134 LEU A N 1
ATOM 1093 C CA . LEU A 1 134 ? -1.187 0.975 -3.645 1.00 93.12 134 LEU A CA 1
ATOM 1094 C C . LEU A 1 134 ? -0.780 0.967 -2.168 1.00 93.12 134 LEU A C 1
ATOM 1096 O O . LEU A 1 134 ? -1.476 0.385 -1.336 1.00 93.12 134 LEU A O 1
ATOM 1100 N N . ALA A 1 135 ? 0.333 1.633 -1.846 1.00 95.81 135 ALA A N 1
ATOM 1101 C CA . ALA A 1 135 ? 0.935 1.654 -0.521 1.00 95.81 135 ALA A CA 1
ATOM 1102 C C . ALA A 1 135 ? -0.089 1.943 0.589 1.00 95.81 135 ALA A C 1
ATOM 1104 O O . ALA A 1 135 ? -1.012 2.751 0.424 1.00 95.81 135 ALA A O 1
ATOM 1105 N N . LEU A 1 136 ? 0.109 1.313 1.752 1.00 96.62 136 LEU A N 1
ATOM 1106 C CA . LEU A 1 136 ? -0.631 1.662 2.967 1.00 96.62 136 LEU A CA 1
ATOM 1107 C C . LEU A 1 136 ? -0.588 3.183 3.197 1.00 96.62 136 LEU A C 1
ATOM 1109 O O . LEU A 1 136 ? 0.485 3.755 3.023 1.00 96.62 136 LEU A O 1
ATOM 1113 N N . PRO A 1 137 ? -1.682 3.862 3.571 1.00 95.12 137 PRO A N 1
ATOM 1114 C CA . PRO A 1 137 ? -1.665 5.300 3.848 1.00 95.12 137 PRO A CA 1
ATOM 1115 C C . PRO A 1 137 ? -0.615 5.707 4.897 1.00 95.12 137 PRO A C 1
ATOM 1117 O O . PRO A 1 137 ? -0.449 5.031 5.911 1.00 95.12 137 PRO A O 1
ATOM 1120 N N . ASP A 1 138 ? 0.097 6.810 4.656 1.00 94.06 138 ASP A N 1
ATOM 1121 C CA . ASP A 1 138 ? 1.064 7.378 5.610 1.00 94.06 138 ASP A CA 1
ATOM 1122 C C . ASP A 1 138 ? 0.326 8.321 6.557 1.00 94.06 138 ASP A C 1
ATOM 1124 O O . ASP A 1 138 ? 0.131 9.492 6.236 1.00 94.06 138 ASP A O 1
ATOM 1128 N N . VAL A 1 139 ? -0.169 7.795 7.675 1.00 92.69 139 VAL A N 1
ATOM 1129 C CA . VAL A 1 139 ? -0.959 8.572 8.636 1.00 92.69 139 VAL A CA 1
ATOM 1130 C C . VAL A 1 139 ? -0.320 8.447 10.009 1.00 92.69 139 VAL A C 1
ATOM 1132 O O . VAL A 1 139 ? -0.231 7.352 10.563 1.00 92.69 139 VAL A O 1
ATOM 1135 N N . TRP A 1 140 ? 0.112 9.583 10.548 1.00 91.44 140 TRP A N 1
ATOM 1136 C CA . TRP A 1 140 ? 0.650 9.706 11.897 1.00 91.44 140 TRP A CA 1
ATOM 1137 C C . TRP A 1 140 ? -0.347 10.474 12.758 1.00 91.44 140 TRP A C 1
ATOM 1139 O O . TRP A 1 140 ? -0.901 11.470 12.311 1.00 91.44 140 TRP A O 1
ATOM 1149 N N . GLU A 1 141 ? -0.540 10.045 14.002 1.00 82.94 141 GLU A N 1
ATOM 1150 C CA . GLU A 1 141 ? -1.397 10.736 14.977 1.00 82.94 141 GLU A CA 1
ATOM 1151 C C . GLU A 1 141 ? -0.977 12.203 15.172 1.00 82.94 141 GLU A C 1
ATOM 1153 O O . GLU A 1 141 ? -1.793 13.111 15.217 1.00 82.94 141 GLU A O 1
ATOM 1158 N N . GLU A 1 142 ? 0.329 12.455 15.173 1.00 77.31 142 GLU A N 1
ATOM 1159 C CA . GLU A 1 142 ? 0.916 13.789 15.317 1.00 77.31 142 GLU A CA 1
ATOM 1160 C C . GLU A 1 142 ? 0.733 14.697 14.082 1.00 77.31 142 GLU A C 1
ATOM 1162 O O . GLU A 1 142 ? 1.187 15.841 14.102 1.00 77.31 142 GLU A O 1
ATOM 1167 N N . ASP A 1 143 ? 0.165 14.186 12.982 1.00 74.00 143 ASP A N 1
ATOM 1168 C CA . ASP A 1 143 ? -0.265 15.001 11.838 1.00 74.00 143 ASP A CA 1
ATOM 1169 C C . ASP A 1 143 ? -1.703 15.552 12.049 1.00 74.00 143 ASP A C 1
ATOM 1171 O O . ASP A 1 143 ? -2.185 16.317 11.214 1.00 74.00 143 ASP A O 1
ATOM 1175 N N . GLU A 1 144 ? -2.397 15.173 13.136 1.00 60.91 144 GLU A N 1
ATOM 1176 C CA . GLU A 1 144 ? -3.746 15.656 13.496 1.00 60.91 144 GLU A CA 1
ATOM 1177 C C . GLU A 1 144 ? -3.754 16.849 14.475 1.00 60.91 144 GLU A C 1
ATOM 1179 O O . GLU A 1 144 ? -4.803 17.476 14.647 1.00 60.91 144 GLU A O 1
ATOM 1184 N N . LEU A 1 145 ? -2.612 17.145 15.110 1.00 50.09 145 LEU A N 1
ATOM 1185 C CA . LEU A 1 145 ? -2.406 18.254 16.057 1.00 50.09 145 LEU A CA 1
ATOM 1186 C C . LEU A 1 145 ? -1.927 19.524 15.342 1.00 50.09 145 LEU A C 1
ATOM 1188 O O . LEU A 1 145 ? -2.396 20.617 15.735 1.00 50.09 145 LEU A O 1
#